Protein AF-A0A399EHX2-F1 (afdb_monomer_lite)

InterPro domains:
  IPR000045 Prepilin type IV endopeptidase, peptidase domain [PF01478] (42-134)
  IPR050882 Prepilin leader peptidase/N-methyltransferase [PTHR30487] (29-175)

Foldseek 3Di:
DPLVVLLVVLLVVLVVLVVVCVVPVDDPDDDPVVVVVVLVVQLVVCVVVVHHSVSSNVSNLVSVVVSVVVVVVVVCVVCVPVPPPPPDDPPDPDPPPADPVQVVLLVSLCVVLPDQLSVQLLVQLVVVCVVVLVVCVVVVHDPDDHSNVSSVVSSVCSNVCVVVVVVVVCVVVVND

pLDDT: mean 73.27, std 14.73, range [36.69, 94.19]

Radius of gyration: 20.04 Å; chains: 1; bounding box: 58×48×53 Å

Sequence (176 aa):
MGGVWLGSLGLLLGFLNAALNLRSGRVWALHDGLTLGLGALAPLAALGLGLSPLESLRGMLLSAGGLALAGMLYWWVRRPSDKVEPDEEPSSGYVSVMGYGDVVLAGFLGVWLGFVNLLVALFLAVLAGALLGLMARRSGGSNQIPFGPYLAVGGLVAFFYGEALLRWYLAYLGVG

Organism: NCBI:txid2026184

Secondary structure (DSSP, 8-state):
--SHHHHHHHHHHHHHHHHHHHHHSS-----HHHHHHHHHHHHHHHHHTT--HHHHHHHHHHHHHHHHHHHHHHHHHH-TTS--------SSS----S-HHHHHHHHHHHHHH-HHHHHHHHHHHHHHHHHHHHHHHHTT--S---SHHHHHHHHHHHHHHHHHHHHHHHHHTT--

Structure (mmCIF, N/CA/C/O backbone):
data_AF-A0A399EHX2-F1
#
_entry.id   AF-A0A399EHX2-F1
#
loop_
_atom_site.group_PDB
_atom_site.id
_atom_site.type_symbol
_atom_site.label_atom_id
_atom_site.label_alt_id
_atom_site.label_comp_id
_atom_site.label_asym_id
_atom_site.label_entity_id
_atom_site.label_seq_id
_atom_site.pdbx_PDB_ins_code
_atom_site.Cartn_x
_atom_site.Cartn_y
_atom_site.Cartn_z
_atom_site.occupancy
_atom_site.B_iso_or_equiv
_atom_site.auth_seq_id
_atom_site.auth_comp_id
_atom_site.auth_asym_id
_atom_site.auth_atom_id
_atom_site.pdbx_PDB_model_num
ATOM 1 N N . MET A 1 1 ? 18.951 -21.734 -8.455 1.00 36.69 1 MET A N 1
ATOM 2 C CA . MET A 1 1 ? 17.845 -22.367 -7.694 1.00 36.69 1 MET A CA 1
ATOM 3 C C . MET A 1 1 ? 18.131 -22.415 -6.175 1.00 36.69 1 MET A C 1
ATOM 5 O O . MET A 1 1 ? 17.709 -23.359 -5.526 1.00 36.69 1 MET A O 1
ATOM 9 N N . GLY A 1 2 ? 18.824 -21.421 -5.584 1.00 41.03 2 GLY A N 1
ATOM 10 C CA . GLY A 1 2 ? 19.320 -21.500 -4.190 1.00 41.03 2 GLY A CA 1
ATOM 11 C C . GLY A 1 2 ? 18.923 -20.361 -3.232 1.00 41.03 2 GLY A C 1
ATOM 12 O O . GLY A 1 2 ? 19.028 -20.546 -2.027 1.00 41.03 2 GLY A O 1
ATOM 13 N N . GLY A 1 3 ? 18.429 -19.212 -3.713 1.00 40.56 3 GLY A N 1
ATOM 14 C CA . GLY A 1 3 ? 18.132 -18.045 -2.860 1.00 40.56 3 GLY A CA 1
ATOM 15 C C . GLY A 1 3 ? 16.760 -18.038 -2.171 1.00 40.56 3 GLY A C 1
ATOM 16 O O . GLY A 1 3 ? 16.546 -17.280 -1.228 1.00 40.56 3 GLY A O 1
ATOM 17 N N . VAL A 1 4 ? 15.825 -18.901 -2.590 1.00 45.59 4 VAL A N 1
ATOM 18 C CA . VAL A 1 4 ? 14.447 -18.934 -2.048 1.00 45.59 4 VAL A CA 1
ATOM 19 C C . VAL A 1 4 ? 14.409 -19.429 -0.593 1.00 45.59 4 VAL A C 1
ATOM 21 O O . VAL A 1 4 ? 13.578 -18.976 0.192 1.00 45.59 4 VAL A O 1
ATOM 24 N N . TRP A 1 5 ? 15.352 -20.294 -0.203 1.00 42.12 5 TRP A N 1
ATOM 25 C CA . TRP A 1 5 ? 15.373 -20.936 1.116 1.00 42.12 5 TRP A CA 1
ATOM 26 C C . TRP A 1 5 ? 15.641 -19.968 2.283 1.00 42.12 5 TRP A C 1
ATOM 28 O O . TRP A 1 5 ? 15.064 -20.121 3.362 1.00 42.12 5 TRP A O 1
ATOM 38 N N . LEU A 1 6 ? 16.448 -18.923 2.075 1.00 47.91 6 LEU A N 1
ATOM 39 C CA . LEU A 1 6 ? 16.702 -17.909 3.108 1.00 47.91 6 LEU A CA 1
ATOM 40 C C . LEU A 1 6 ? 15.550 -16.906 3.249 1.00 47.91 6 LEU A C 1
ATOM 42 O O . LEU A 1 6 ? 15.220 -16.513 4.367 1.00 47.91 6 LEU A O 1
ATOM 46 N N . GLY A 1 7 ? 14.860 -16.581 2.151 1.00 50.56 7 GLY A N 1
ATOM 47 C CA . GLY A 1 7 ? 13.604 -15.825 2.203 1.00 50.56 7 GLY A CA 1
ATOM 48 C C . GLY A 1 7 ? 12.495 -16.578 2.952 1.00 50.56 7 GLY A C 1
ATOM 49 O O . GLY A 1 7 ? 11.774 -15.981 3.751 1.00 50.56 7 GLY A O 1
ATOM 50 N N . SER A 1 8 ? 12.401 -17.904 2.774 1.00 55.22 8 SER A N 1
ATOM 51 C CA . SER A 1 8 ? 11.443 -18.738 3.518 1.00 55.22 8 SER A CA 1
ATOM 52 C C . SER A 1 8 ? 11.766 -18.876 5.011 1.00 55.22 8 SER A C 1
ATOM 54 O O . SER A 1 8 ? 10.846 -18.999 5.816 1.00 55.22 8 SER A O 1
ATOM 56 N N . LEU A 1 9 ? 13.043 -18.799 5.406 1.00 56.12 9 LEU A N 1
ATOM 57 C CA . LEU A 1 9 ? 13.443 -18.743 6.820 1.00 56.12 9 LEU A CA 1
ATOM 58 C C . LEU A 1 9 ? 12.989 -17.439 7.491 1.00 56.12 9 LEU A C 1
ATOM 60 O O . LEU A 1 9 ? 12.519 -17.474 8.626 1.00 56.12 9 LEU A O 1
ATOM 64 N N . GLY A 1 10 ? 13.055 -16.310 6.778 1.00 56.78 10 GLY A N 1
ATOM 65 C CA . GLY A 1 10 ? 12.485 -15.038 7.237 1.00 56.78 10 GLY A CA 1
ATOM 66 C C . GLY A 1 10 ? 10.969 -15.114 7.450 1.00 56.78 10 GLY A C 1
ATOM 67 O O . GLY A 1 10 ? 10.470 -14.658 8.477 1.00 56.78 10 GLY A O 1
ATOM 68 N N . LEU A 1 11 ? 10.252 -15.780 6.537 1.00 58.69 11 LEU A N 1
ATOM 69 C CA . LEU A 1 11 ? 8.822 -16.078 6.683 1.00 58.69 11 LEU A CA 1
ATOM 70 C C . LEU A 1 11 ? 8.539 -16.968 7.898 1.00 58.69 11 LEU A C 1
ATOM 72 O O . LEU A 1 11 ? 7.643 -16.658 8.674 1.00 58.69 11 LEU A O 1
ATOM 76 N N . LEU A 1 12 ? 9.309 -18.042 8.100 1.00 62.25 12 LEU A N 1
ATOM 77 C CA . LEU A 1 12 ? 9.154 -18.939 9.250 1.00 62.25 12 LEU A CA 1
ATOM 78 C C . LEU A 1 12 ? 9.375 -18.215 10.578 1.00 62.25 12 LEU A C 1
ATOM 80 O O . LEU A 1 12 ? 8.558 -18.353 11.483 1.00 62.25 12 LEU A O 1
ATOM 84 N N . LEU A 1 13 ? 10.437 -17.416 10.691 1.00 65.06 13 LEU A N 1
ATOM 85 C CA . LEU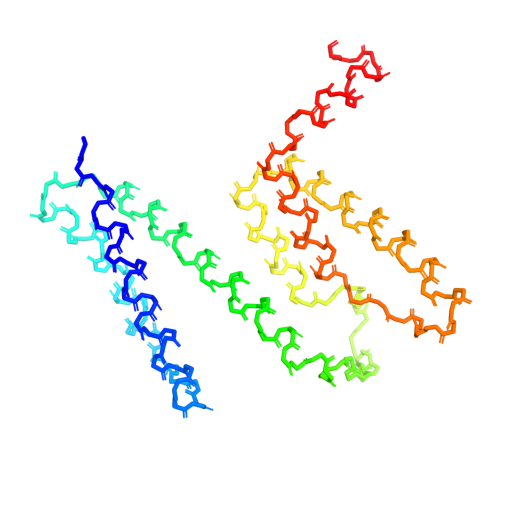 A 1 13 ? 10.711 -16.620 11.889 1.00 65.06 13 LEU A CA 1
ATOM 86 C C . LEU A 1 13 ? 9.647 -15.541 12.108 1.00 65.06 13 LEU A C 1
ATOM 88 O O . LEU A 1 13 ? 9.226 -15.311 13.241 1.00 65.06 13 LEU A O 1
ATOM 92 N N . GLY A 1 14 ? 9.168 -14.922 11.029 1.00 62.47 14 GLY A N 1
ATOM 93 C CA . GLY A 1 14 ? 8.067 -13.968 11.066 1.00 62.47 14 GLY A CA 1
ATOM 94 C C . GLY A 1 14 ? 6.757 -14.595 11.542 1.00 62.47 14 GLY A C 1
ATOM 95 O O . GLY A 1 14 ? 6.106 -14.048 12.430 1.00 62.47 14 GLY A O 1
ATOM 96 N N . PHE A 1 15 ? 6.403 -15.778 11.032 1.00 63.88 15 PHE A N 1
ATOM 97 C CA . PHE A 1 15 ? 5.251 -16.549 11.503 1.00 63.88 15 PHE A CA 1
ATOM 98 C C . PHE A 1 15 ? 5.421 -17.027 12.943 1.00 63.88 15 PHE A C 1
ATOM 100 O O . PHE A 1 15 ? 4.455 -16.996 13.701 1.00 63.88 15 PHE A O 1
ATOM 107 N N . LEU A 1 16 ? 6.631 -17.422 13.349 1.00 69.00 16 LEU A N 1
ATOM 108 C CA . LEU A 1 16 ? 6.925 -17.813 14.726 1.00 69.00 16 LEU A CA 1
ATOM 109 C C . LEU A 1 16 ? 6.716 -16.629 15.681 1.00 69.00 16 LEU A C 1
ATOM 111 O O . LEU A 1 16 ? 6.029 -16.761 16.690 1.00 69.00 16 LEU A O 1
ATOM 115 N N . ASN A 1 17 ? 7.244 -15.453 15.334 1.00 66.69 17 ASN A N 1
ATOM 116 C CA . ASN A 1 17 ? 7.070 -14.227 16.110 1.00 66.69 17 ASN A CA 1
ATOM 117 C C . ASN A 1 17 ? 5.595 -13.786 16.151 1.00 66.69 17 ASN A C 1
ATOM 119 O O . ASN A 1 17 ? 5.063 -13.452 17.209 1.00 66.69 17 ASN A O 1
ATOM 123 N N . ALA A 1 18 ? 4.895 -13.858 15.016 1.00 63.34 18 ALA A N 1
ATOM 124 C CA . ALA A 1 18 ? 3.462 -13.591 14.946 1.00 63.34 18 ALA A CA 1
ATOM 125 C C . ALA A 1 18 ? 2.658 -14.562 15.829 1.00 63.34 18 ALA A C 1
ATOM 127 O O . ALA A 1 18 ? 1.787 -14.128 16.579 1.00 63.34 18 ALA A O 1
ATOM 128 N N . ALA A 1 19 ? 2.981 -15.858 15.815 1.00 68.00 19 ALA A N 1
ATOM 129 C CA . ALA A 1 19 ? 2.341 -16.866 16.657 1.00 68.00 19 ALA A CA 1
ATOM 130 C C . ALA A 1 19 ? 2.598 -16.628 18.156 1.00 68.00 19 ALA A C 1
ATOM 132 O O . ALA A 1 19 ? 1.687 -16.776 18.974 1.00 68.00 19 ALA A O 1
ATOM 133 N N . LEU A 1 20 ? 3.813 -16.209 18.523 1.00 66.44 20 LEU A N 1
ATOM 134 C CA . LEU A 1 20 ? 4.159 -15.843 19.899 1.00 66.44 20 LEU A CA 1
ATOM 135 C C . LEU A 1 20 ? 3.385 -14.600 20.366 1.00 66.44 20 LEU A C 1
ATOM 137 O O . LEU A 1 20 ? 2.804 -14.618 21.454 1.00 66.44 20 LEU A O 1
ATOM 141 N N . ASN A 1 21 ? 3.288 -13.567 19.523 1.00 66.50 21 ASN A N 1
ATOM 142 C CA . ASN A 1 21 ? 2.475 -12.378 19.798 1.00 66.50 21 ASN A CA 1
ATOM 143 C C . ASN A 1 21 ? 0.978 -12.713 19.921 1.00 66.50 21 ASN A C 1
ATOM 145 O O . ASN A 1 21 ? 0.303 -12.202 20.817 1.00 66.50 21 ASN A O 1
ATOM 149 N N . LEU A 1 22 ? 0.458 -13.617 19.081 1.00 66.81 22 LEU A N 1
ATOM 150 C CA . LEU A 1 22 ? -0.935 -14.075 19.142 1.00 66.81 22 LEU A CA 1
ATOM 151 C C . LEU A 1 22 ? -1.249 -14.824 20.442 1.00 66.81 22 LEU A C 1
ATOM 153 O O . LEU A 1 22 ? -2.314 -14.614 21.023 1.00 66.81 22 LEU A O 1
ATOM 157 N N . ARG A 1 23 ? -0.331 -15.675 20.914 1.00 68.19 23 ARG A N 1
ATOM 158 C CA . ARG A 1 23 ? -0.519 -16.463 22.140 1.00 68.19 23 ARG A CA 1
ATOM 159 C C . ARG A 1 23 ? -0.416 -15.614 23.404 1.00 68.19 23 ARG A C 1
ATOM 161 O O . ARG A 1 23 ? -1.132 -15.875 24.366 1.00 68.19 23 ARG A O 1
ATOM 168 N N . SER A 1 24 ? 0.484 -14.631 23.424 1.00 59.50 24 SER A N 1
ATOM 169 C CA . SER A 1 24 ? 0.805 -13.900 24.653 1.00 59.50 24 SER A CA 1
ATOM 170 C C . SER A 1 24 ? -0.057 -12.655 24.887 1.00 59.50 24 SER A C 1
ATOM 172 O O . SER A 1 24 ? 0.018 -12.073 25.969 1.00 59.50 24 SER A O 1
ATOM 174 N N . GLY A 1 25 ? -0.844 -12.216 23.897 1.00 54.28 25 GLY A N 1
ATOM 175 C CA . GLY A 1 25 ? -1.749 -11.063 24.016 1.00 54.28 25 GLY A CA 1
ATOM 176 C C . GLY A 1 25 ? -1.060 -9.714 24.273 1.00 54.28 25 GLY A C 1
ATOM 177 O O . GLY A 1 25 ? -1.742 -8.718 24.501 1.00 54.28 25 GLY A O 1
ATOM 178 N N . ARG A 1 26 ? 0.278 -9.667 24.242 1.00 51.78 26 ARG A N 1
ATOM 179 C CA . ARG A 1 26 ? 1.111 -8.470 24.406 1.00 51.78 26 ARG A CA 1
ATOM 180 C C . ARG A 1 26 ? 2.085 -8.391 23.243 1.00 51.78 26 ARG A C 1
ATOM 182 O O . ARG A 1 26 ? 2.716 -9.394 22.924 1.00 51.78 26 ARG A O 1
ATOM 189 N N . VAL A 1 27 ? 2.207 -7.203 22.652 1.00 56.16 27 VAL A N 1
ATOM 190 C CA . VAL A 1 27 ? 3.197 -6.920 21.610 1.00 56.16 27 VAL A CA 1
ATOM 191 C C . VAL A 1 27 ? 4.552 -6.768 22.285 1.00 56.16 27 VAL A C 1
ATOM 193 O O . VAL A 1 27 ? 4.808 -5.770 22.957 1.00 56.16 27 VAL A O 1
ATOM 196 N N . TRP A 1 28 ? 5.414 -7.767 22.132 1.00 57.19 28 TRP A N 1
ATOM 197 C CA . TRP A 1 28 ? 6.813 -7.637 22.528 1.00 57.19 28 TRP A CA 1
ATOM 198 C C . TRP A 1 28 ? 7.561 -6.911 21.412 1.00 57.19 28 TRP A C 1
ATOM 200 O O . TRP A 1 28 ? 8.057 -7.530 20.471 1.00 57.19 28 TRP A O 1
ATOM 210 N N . ALA A 1 29 ? 7.589 -5.581 21.489 1.00 59.38 29 ALA A N 1
ATOM 211 C CA . ALA A 1 29 ? 8.410 -4.770 20.603 1.00 59.38 29 ALA A CA 1
ATOM 212 C C . ALA A 1 29 ? 9.886 -4.983 20.971 1.00 59.38 29 ALA A C 1
ATOM 214 O O . ALA A 1 29 ? 10.321 -4.618 22.065 1.00 59.38 29 ALA A O 1
ATOM 215 N N . LEU A 1 30 ? 10.652 -5.618 20.079 1.00 61.66 30 LEU A N 1
ATOM 216 C CA . LEU A 1 30 ? 12.106 -5.644 20.211 1.00 61.66 30 LEU A CA 1
ATOM 217 C C . LEU A 1 30 ? 12.648 -4.224 20.043 1.00 61.66 30 LEU A C 1
ATOM 219 O O . LEU A 1 30 ? 12.190 -3.480 19.180 1.00 61.66 30 LEU A O 1
ATOM 223 N N . HIS A 1 31 ? 13.648 -3.881 20.853 1.00 69.19 31 HIS A N 1
ATOM 224 C CA . HIS A 1 31 ? 14.363 -2.613 20.767 1.00 69.19 31 HIS A CA 1
ATOM 225 C C . HIS A 1 31 ? 14.850 -2.361 19.331 1.00 69.19 31 HIS A C 1
ATOM 227 O O . HIS A 1 31 ? 15.438 -3.257 18.720 1.00 69.19 31 HIS A O 1
ATOM 233 N N . ASP A 1 32 ? 14.636 -1.150 18.810 1.00 58.28 32 ASP A N 1
ATOM 234 C CA . ASP A 1 32 ? 14.838 -0.805 17.394 1.00 58.28 32 ASP A CA 1
ATOM 235 C C . ASP A 1 32 ? 16.226 -1.193 16.866 1.00 58.28 32 ASP A C 1
ATOM 237 O O . ASP A 1 32 ? 16.355 -1.692 15.749 1.00 58.28 32 ASP A O 1
ATOM 241 N N . GLY A 1 33 ? 17.266 -1.076 17.699 1.00 70.44 33 GLY A N 1
ATOM 242 C CA . GLY A 1 33 ? 18.623 -1.496 17.342 1.00 70.44 33 GLY A CA 1
ATOM 243 C C . GLY A 1 33 ? 18.777 -3.005 17.101 1.00 70.44 33 GLY A C 1
ATOM 244 O O . GLY A 1 33 ? 19.522 -3.411 16.213 1.00 70.44 33 GLY A O 1
ATOM 245 N N . LEU A 1 34 ? 18.053 -3.849 17.843 1.00 65.62 34 LEU A N 1
ATOM 246 C CA . LEU A 1 34 ? 18.067 -5.305 17.647 1.00 65.62 34 LEU A CA 1
ATOM 247 C C . LEU A 1 34 ? 17.261 -5.702 16.417 1.00 65.62 34 LEU A C 1
ATOM 249 O O . LEU A 1 34 ? 17.683 -6.577 15.668 1.00 65.62 34 LEU A O 1
ATOM 253 N N . THR A 1 35 ? 16.129 -5.041 16.191 1.00 67.44 35 THR A N 1
ATOM 254 C CA . THR A 1 35 ? 15.281 -5.270 15.018 1.00 67.44 35 THR A CA 1
ATOM 255 C C . THR A 1 35 ? 16.033 -4.921 13.732 1.00 67.44 35 THR A C 1
ATOM 257 O O . THR A 1 35 ? 16.082 -5.726 12.801 1.00 67.44 35 THR A O 1
ATOM 260 N N . LEU A 1 36 ? 16.702 -3.764 13.708 1.00 67.50 36 LEU A N 1
ATOM 261 C CA . LEU A 1 36 ? 17.538 -3.336 12.586 1.00 67.50 36 LEU A CA 1
ATOM 262 C C . LEU A 1 36 ? 18.792 -4.210 12.436 1.00 67.50 36 LEU A C 1
ATOM 264 O O . LEU A 1 36 ? 19.149 -4.579 11.318 1.00 67.50 36 LEU A O 1
ATOM 268 N N . GLY A 1 37 ? 19.424 -4.603 13.547 1.00 71.06 37 GLY A N 1
ATOM 269 C CA . GLY A 1 37 ? 20.589 -5.492 13.547 1.00 71.06 37 GLY A CA 1
ATOM 270 C C . GLY A 1 37 ? 20.278 -6.895 13.017 1.00 71.06 37 GLY A C 1
ATOM 271 O O . GLY A 1 37 ? 20.992 -7.404 12.156 1.00 71.06 37 GLY A O 1
ATOM 272 N N . LEU A 1 38 ? 19.176 -7.503 13.462 1.00 68.50 38 LEU A N 1
ATOM 273 C CA . LEU A 1 38 ? 18.696 -8.796 12.961 1.00 68.50 38 LEU A CA 1
ATOM 274 C C . LEU A 1 38 ? 18.284 -8.717 11.489 1.00 68.50 38 LEU A C 1
ATOM 276 O O . LEU A 1 38 ? 18.562 -9.644 10.729 1.00 68.50 38 LEU A O 1
ATOM 280 N N . GLY A 1 39 ? 17.681 -7.600 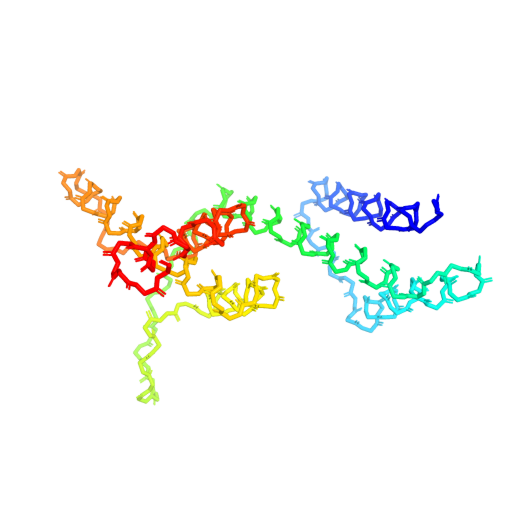11.072 1.00 70.31 39 GLY A N 1
ATOM 281 C CA . GLY A 1 39 ? 17.391 -7.335 9.666 1.00 70.31 39 GLY A CA 1
ATOM 282 C C . GLY A 1 39 ? 18.662 -7.292 8.809 1.00 70.31 39 GLY A C 1
ATOM 283 O O . GLY A 1 39 ? 18.732 -7.937 7.767 1.00 70.31 39 GLY A O 1
ATOM 284 N N . ALA A 1 40 ? 19.706 -6.602 9.268 1.00 71.12 40 ALA A N 1
ATOM 285 C CA . ALA A 1 40 ? 20.970 -6.492 8.539 1.00 71.12 40 ALA A CA 1
ATOM 286 C C . ALA A 1 40 ? 21.762 -7.814 8.469 1.00 71.12 40 ALA A C 1
ATOM 288 O O . ALA A 1 40 ? 22.541 -8.017 7.536 1.00 71.12 40 ALA A O 1
ATOM 289 N N . LEU A 1 41 ? 21.553 -8.741 9.409 1.00 74.75 41 LEU A N 1
ATOM 290 C CA . LEU A 1 41 ? 22.250 -10.031 9.428 1.00 74.75 41 LEU A CA 1
ATOM 291 C C . LEU A 1 41 ? 21.857 -10.957 8.273 1.00 74.75 41 LEU A C 1
ATOM 293 O O . LEU A 1 41 ? 22.686 -11.744 7.834 1.00 74.75 41 LEU A O 1
ATOM 297 N N . ALA A 1 42 ? 20.640 -10.873 7.743 1.00 70.69 42 ALA A N 1
ATOM 298 C CA . ALA A 1 42 ? 20.182 -11.752 6.664 1.00 70.69 42 ALA A CA 1
ATOM 299 C C . ALA A 1 42 ? 20.901 -11.542 5.306 1.00 70.69 42 ALA A C 1
ATOM 301 O O . ALA A 1 42 ? 21.301 -12.538 4.692 1.00 70.69 42 ALA A O 1
ATOM 302 N N . PRO A 1 43 ? 21.136 -10.311 4.807 1.00 71.19 43 PRO A N 1
ATOM 303 C CA . PRO A 1 43 ? 21.963 -10.104 3.616 1.00 71.19 43 PRO A CA 1
ATOM 304 C C . PRO A 1 43 ? 23.455 -10.364 3.885 1.00 71.19 43 PRO A C 1
ATOM 306 O O . PRO A 1 43 ? 24.153 -10.856 2.999 1.00 71.19 43 PRO A O 1
ATOM 309 N N . LEU A 1 44 ? 23.942 -10.113 5.107 1.00 75.31 44 LEU A N 1
ATOM 310 C CA . LEU A 1 44 ? 25.324 -10.421 5.502 1.00 75.31 44 LEU A CA 1
ATOM 311 C C . LEU A 1 44 ? 25.583 -11.934 5.614 1.00 75.31 44 LEU A C 1
ATOM 313 O O . LEU A 1 44 ? 26.620 -12.425 5.176 1.00 75.31 44 LEU A O 1
ATOM 317 N N . ALA A 1 45 ? 24.628 -12.701 6.135 1.00 74.50 45 ALA A N 1
ATOM 318 C CA . ALA A 1 45 ? 24.689 -14.158 6.160 1.00 74.50 45 ALA A CA 1
ATOM 319 C C . ALA A 1 45 ? 24.571 -14.745 4.746 1.00 74.50 45 ALA A C 1
ATOM 321 O O . ALA A 1 45 ? 25.244 -15.725 4.436 1.00 74.50 45 ALA A O 1
ATOM 322 N N . ALA A 1 46 ? 23.780 -14.122 3.862 1.00 72.19 46 ALA A N 1
ATOM 323 C CA . ALA A 1 46 ? 23.720 -14.509 2.453 1.00 72.19 46 ALA A CA 1
ATOM 324 C C . ALA A 1 46 ? 25.087 -14.364 1.757 1.00 72.19 46 ALA A C 1
ATOM 326 O O . ALA A 1 46 ? 25.485 -15.286 1.046 1.00 72.19 46 ALA A O 1
ATOM 327 N N . LEU A 1 47 ? 25.839 -13.285 2.038 1.00 77.94 47 LEU A N 1
ATOM 328 C CA . LEU A 1 47 ? 27.231 -13.133 1.582 1.00 77.94 47 LEU A CA 1
ATOM 329 C C . LEU A 1 47 ? 28.118 -14.291 2.063 1.00 77.94 47 LEU A C 1
ATOM 331 O O . LEU A 1 47 ? 28.838 -14.884 1.263 1.00 77.94 47 LEU A O 1
ATOM 335 N N . GLY A 1 48 ? 28.044 -14.638 3.352 1.00 77.81 48 GLY A N 1
ATOM 336 C CA . GLY A 1 48 ? 28.848 -15.714 3.946 1.00 77.81 48 GLY A CA 1
ATOM 337 C C . GLY A 1 48 ? 28.510 -17.120 3.435 1.00 77.81 48 GLY A C 1
ATOM 338 O O . GLY A 1 48 ? 29.353 -18.010 3.486 1.00 77.81 48 GLY A O 1
ATOM 339 N N . LEU A 1 49 ? 27.299 -17.318 2.910 1.00 79.25 49 LEU A N 1
ATOM 340 C CA . LEU A 1 49 ? 26.812 -18.595 2.377 1.00 79.25 49 LEU A CA 1
ATOM 341 C C . LEU A 1 49 ? 26.942 -18.706 0.847 1.00 79.25 49 LEU A C 1
ATOM 343 O O . LEU A 1 49 ? 26.459 -19.673 0.262 1.00 79.25 49 LEU A O 1
ATOM 347 N N . GLY A 1 50 ? 27.576 -17.728 0.188 1.00 77.06 50 GLY A N 1
ATOM 348 C CA . GLY A 1 50 ? 27.743 -17.711 -1.270 1.00 77.06 50 GLY A CA 1
ATOM 349 C C . GLY A 1 50 ? 26.439 -17.482 -2.045 1.00 77.06 50 GLY A C 1
ATOM 350 O O . GLY A 1 50 ? 26.356 -17.801 -3.230 1.00 77.06 50 GLY A O 1
ATOM 351 N N . LEU A 1 51 ? 25.409 -16.953 -1.383 1.00 77.38 51 LEU A N 1
ATOM 352 C CA . LEU A 1 51 ? 24.123 -16.616 -1.986 1.00 77.38 51 LEU A CA 1
ATOM 353 C C . LEU A 1 51 ? 24.103 -15.144 -2.390 1.00 77.38 51 LEU A C 1
ATOM 355 O O . LEU A 1 51 ? 24.848 -14.325 -1.852 1.00 77.38 51 LEU A O 1
ATOM 359 N N . SER A 1 52 ? 23.244 -14.782 -3.344 1.00 83.81 52 SER A N 1
ATOM 360 C CA . SER A 1 52 ? 23.185 -13.395 -3.795 1.00 83.81 52 SER A CA 1
ATOM 361 C C . SER A 1 52 ? 22.542 -12.512 -2.702 1.00 83.81 52 SER A C 1
ATOM 363 O O . SER A 1 52 ? 21.402 -12.745 -2.282 1.00 83.81 52 SER A O 1
ATOM 365 N N . PRO A 1 53 ? 23.238 -11.463 -2.224 1.00 77.31 53 PRO A N 1
ATOM 366 C CA . PRO A 1 53 ? 22.719 -10.599 -1.157 1.00 77.31 53 PRO A CA 1
ATOM 367 C C . PRO A 1 53 ? 21.457 -9.852 -1.587 1.00 77.31 53 PRO A C 1
ATOM 369 O O . PRO A 1 53 ? 20.578 -9.574 -0.774 1.00 77.31 53 PRO A O 1
ATOM 372 N N . LEU A 1 54 ? 21.351 -9.571 -2.887 1.00 77.69 54 LEU A N 1
ATOM 373 C CA . LEU A 1 54 ? 20.206 -8.909 -3.494 1.00 77.69 54 LEU A CA 1
ATOM 374 C C . LEU A 1 54 ? 18.934 -9.771 -3.434 1.00 77.69 54 LEU A C 1
ATOM 376 O O . LEU A 1 54 ? 17.857 -9.238 -3.175 1.00 77.69 54 LEU A O 1
ATOM 380 N N . GLU A 1 55 ? 19.034 -11.093 -3.626 1.00 73.25 55 GLU A N 1
ATOM 381 C CA . GLU A 1 55 ? 17.879 -11.995 -3.485 1.00 73.25 55 GLU A CA 1
ATOM 382 C C . GLU A 1 55 ? 17.433 -12.106 -2.026 1.00 73.25 55 GLU A C 1
ATOM 384 O O . GLU A 1 55 ? 16.231 -12.115 -1.762 1.00 73.25 55 GLU A O 1
ATOM 389 N N . SER A 1 56 ? 18.382 -12.113 -1.083 1.00 71.62 56 SER A N 1
ATOM 390 C CA . SER A 1 56 ? 18.089 -12.077 0.356 1.00 71.62 56 SER A CA 1
ATOM 391 C C . SER A 1 56 ? 17.357 -10.787 0.738 1.00 71.62 56 SER A C 1
ATOM 393 O O . SER A 1 56 ? 16.278 -10.836 1.328 1.00 71.62 56 SER A O 1
ATOM 395 N N . LEU A 1 57 ? 17.867 -9.632 0.292 1.00 75.25 57 LEU A N 1
ATOM 396 C CA . LEU A 1 57 ? 17.244 -8.329 0.529 1.00 75.25 57 LEU A CA 1
ATOM 397 C C . LEU A 1 57 ? 15.834 -8.246 -0.074 1.00 75.25 57 LEU A C 1
ATOM 399 O O . LEU A 1 57 ? 14.898 -7.794 0.585 1.00 75.25 57 LEU A O 1
ATOM 403 N N . ARG A 1 58 ? 15.656 -8.731 -1.310 1.00 71.56 58 ARG A N 1
ATOM 404 C CA . ARG A 1 58 ? 14.343 -8.789 -1.964 1.00 71.56 58 ARG A CA 1
ATOM 405 C C . ARG A 1 58 ? 13.381 -9.701 -1.199 1.00 71.56 58 ARG A C 1
ATOM 407 O O . ARG A 1 58 ? 12.240 -9.314 -0.974 1.00 71.56 58 ARG A O 1
ATOM 414 N N . GLY A 1 59 ? 13.827 -10.884 -0.773 1.00 72.25 59 GLY A N 1
ATOM 415 C CA . GLY A 1 59 ? 13.020 -11.826 0.008 1.00 72.25 59 GLY A CA 1
ATOM 416 C C . GLY A 1 59 ? 12.582 -11.257 1.360 1.00 72.25 59 GLY A C 1
ATOM 417 O O . GLY A 1 59 ? 11.423 -11.406 1.746 1.00 72.25 59 GLY A O 1
ATOM 418 N N . MET A 1 60 ? 13.474 -10.534 2.038 1.00 76.50 60 MET A N 1
ATOM 419 C CA . MET A 1 60 ? 13.153 -9.815 3.270 1.00 76.50 60 MET A CA 1
ATOM 420 C C . MET A 1 60 ? 12.104 -8.732 3.055 1.00 76.50 60 MET A C 1
ATOM 422 O O . MET A 1 60 ? 11.153 -8.666 3.827 1.00 76.50 60 MET A O 1
ATOM 426 N N . LEU A 1 61 ? 12.246 -7.912 2.007 1.00 77.75 61 LEU A N 1
ATOM 427 C CA . LEU A 1 61 ? 11.272 -6.869 1.683 1.00 77.75 61 LEU A CA 1
ATOM 428 C C . LEU A 1 61 ? 9.878 -7.462 1.446 1.00 77.75 61 LEU A C 1
ATOM 430 O O . LEU A 1 61 ? 8.896 -6.969 1.995 1.00 77.75 61 LEU A O 1
ATOM 434 N N . LEU A 1 62 ? 9.801 -8.554 0.679 1.00 74.75 62 LEU A N 1
ATOM 435 C CA . LEU A 1 62 ? 8.539 -9.238 0.388 1.00 74.75 62 LEU A CA 1
ATOM 436 C C . LEU A 1 62 ? 7.917 -9.855 1.654 1.00 74.75 62 LEU A C 1
ATOM 438 O O . LEU A 1 62 ? 6.716 -9.713 1.878 1.00 74.75 62 LEU A O 1
ATOM 442 N N . SER A 1 63 ? 8.721 -10.506 2.503 1.00 68.06 63 SER A N 1
ATOM 443 C CA . SER A 1 63 ? 8.260 -11.111 3.763 1.00 68.06 63 SER A CA 1
ATOM 444 C C . SER A 1 63 ? 7.809 -10.059 4.778 1.00 68.06 63 SER A C 1
ATOM 446 O O . SER A 1 63 ? 6.760 -10.211 5.402 1.00 68.06 63 SER A O 1
ATOM 448 N N . ALA A 1 64 ? 8.596 -8.997 4.958 1.00 72.88 64 ALA A N 1
ATOM 449 C CA . ALA A 1 64 ? 8.287 -7.911 5.880 1.00 72.88 64 ALA A CA 1
ATOM 450 C C . ALA A 1 64 ? 7.024 -7.163 5.437 1.00 72.88 64 ALA A C 1
ATOM 452 O O . ALA A 1 64 ? 6.126 -6.951 6.249 1.00 72.88 64 ALA A O 1
ATOM 453 N N . GLY A 1 65 ? 6.915 -6.849 4.141 1.00 69.25 65 GLY A N 1
ATOM 454 C CA . GLY A 1 65 ? 5.720 -6.241 3.561 1.00 69.25 65 GLY A CA 1
ATOM 455 C C . GLY A 1 65 ? 4.481 -7.123 3.723 1.00 69.25 65 GLY A C 1
ATOM 456 O O . GLY A 1 65 ? 3.443 -6.648 4.179 1.00 69.25 65 GLY A O 1
ATOM 457 N N . GLY A 1 66 ? 4.593 -8.425 3.434 1.00 73.00 66 GLY A N 1
ATOM 458 C CA . GLY A 1 66 ? 3.487 -9.375 3.589 1.00 73.00 66 GLY A CA 1
ATOM 459 C C . GLY A 1 66 ? 2.979 -9.489 5.031 1.00 73.00 66 GLY A C 1
ATOM 460 O O . GLY A 1 66 ? 1.771 -9.446 5.265 1.00 73.00 66 GLY A O 1
ATOM 461 N N . LEU A 1 67 ? 3.886 -9.577 6.010 1.00 71.75 67 LEU A N 1
ATOM 462 C CA . LEU A 1 67 ? 3.526 -9.643 7.432 1.00 71.75 67 LEU A CA 1
ATOM 463 C C . LEU A 1 67 ? 2.943 -8.325 7.950 1.00 71.75 67 LEU A C 1
ATOM 465 O O . LEU A 1 67 ? 1.991 -8.358 8.727 1.00 71.75 67 LEU A O 1
ATOM 469 N N . ALA A 1 68 ? 3.472 -7.180 7.511 1.00 70.81 68 ALA A N 1
ATOM 470 C CA . ALA A 1 68 ? 2.943 -5.870 7.878 1.00 70.81 68 ALA A CA 1
ATOM 471 C C . ALA A 1 68 ? 1.500 -5.690 7.384 1.00 70.81 68 ALA A C 1
ATOM 473 O O . ALA A 1 68 ? 0.632 -5.291 8.160 1.00 70.81 68 ALA A O 1
ATOM 474 N N . LEU A 1 69 ? 1.218 -6.068 6.132 1.00 66.25 69 LEU A N 1
ATOM 475 C CA . LEU A 1 69 ? -0.134 -6.028 5.569 1.00 66.25 69 LEU A CA 1
ATOM 476 C C . LEU A 1 69 ? -1.086 -6.986 6.295 1.00 66.25 69 LEU A C 1
ATOM 478 O O . LEU A 1 69 ? -2.202 -6.601 6.641 1.00 66.25 69 LEU A O 1
ATOM 482 N N . ALA A 1 70 ? -0.642 -8.216 6.573 1.00 65.06 70 ALA A N 1
ATOM 483 C CA . ALA A 1 70 ? -1.438 -9.191 7.316 1.00 65.06 70 ALA A CA 1
ATOM 484 C C . ALA A 1 70 ? -1.741 -8.713 8.747 1.00 65.06 70 ALA A C 1
ATOM 486 O O . ALA A 1 70 ? -2.872 -8.840 9.216 1.00 65.06 70 ALA A O 1
ATOM 487 N N . GLY A 1 71 ? -0.751 -8.125 9.425 1.00 61.62 71 GLY A N 1
ATOM 488 C CA . GLY A 1 71 ? -0.895 -7.538 10.755 1.00 61.62 71 GLY A CA 1
ATOM 489 C C . GLY A 1 71 ? -1.854 -6.349 10.772 1.00 61.62 71 GLY A C 1
ATOM 490 O O . GLY A 1 71 ? -2.741 -6.305 11.625 1.00 61.62 71 GLY A O 1
ATOM 491 N N . MET A 1 72 ? -1.736 -5.436 9.801 1.00 58.97 72 MET A N 1
ATOM 492 C CA . MET A 1 72 ? -2.666 -4.315 9.622 1.00 58.97 72 MET A CA 1
ATOM 493 C C . MET A 1 72 ? -4.097 -4.800 9.391 1.00 58.97 72 MET A C 1
ATOM 495 O O . MET A 1 72 ? -5.010 -4.337 10.070 1.00 58.97 72 MET A O 1
ATOM 499 N N . LEU A 1 73 ? -4.301 -5.761 8.485 1.00 63.91 73 LEU A N 1
ATOM 500 C CA . LEU A 1 73 ? -5.627 -6.303 8.189 1.00 63.91 73 LEU A CA 1
ATOM 501 C C . LEU A 1 73 ? -6.240 -6.986 9.418 1.00 63.91 73 LEU A C 1
ATOM 503 O O . LEU A 1 73 ? -7.399 -6.750 9.751 1.00 63.91 73 LEU A O 1
ATOM 507 N N . TYR A 1 74 ? -5.456 -7.802 10.124 1.00 67.31 74 TYR A N 1
ATOM 508 C CA . TYR A 1 74 ? -5.896 -8.476 11.344 1.00 67.31 74 TYR A CA 1
ATOM 509 C C . TYR A 1 74 ? -6.275 -7.487 12.452 1.00 67.31 74 TYR A C 1
ATOM 511 O O . TYR A 1 74 ? -7.323 -7.639 13.087 1.00 67.31 74 TYR A O 1
ATOM 519 N N . TRP A 1 75 ? -5.437 -6.473 12.686 1.00 57.66 75 TRP A N 1
ATOM 520 C CA . TRP A 1 75 ? -5.687 -5.454 13.703 1.00 57.66 75 TRP A CA 1
ATOM 521 C C . TRP A 1 75 ? -6.936 -4.632 13.366 1.00 57.66 75 TRP A C 1
ATOM 523 O O . TRP A 1 75 ? -7.796 -4.453 14.230 1.00 57.66 75 TRP A O 1
ATOM 533 N N . TRP A 1 76 ? -7.102 -4.260 12.093 1.00 64.50 76 TRP A N 1
ATOM 534 C CA . TRP A 1 76 ? -8.279 -3.558 11.583 1.00 64.50 76 TRP A CA 1
ATOM 535 C C . TRP A 1 76 ? -9.582 -4.346 11.788 1.00 64.50 76 TRP A C 1
ATOM 537 O O . TRP A 1 76 ? -10.578 -3.787 12.245 1.00 64.50 76 TRP A O 1
ATOM 547 N N . VAL A 1 77 ? -9.576 -5.660 11.529 1.00 69.19 77 VAL A N 1
ATOM 548 C CA . VAL A 1 77 ? -10.748 -6.526 11.762 1.00 69.19 77 VAL A CA 1
ATOM 549 C C . VAL A 1 77 ? -11.086 -6.643 13.254 1.00 69.19 77 VAL A C 1
ATOM 551 O O . VAL A 1 77 ? -12.260 -6.724 13.614 1.00 69.19 77 VAL A O 1
ATOM 554 N N . ARG A 1 78 ? -10.080 -6.666 14.141 1.00 68.44 78 ARG A N 1
ATOM 555 C CA . ARG A 1 78 ? -10.283 -6.883 15.585 1.00 68.44 78 ARG A CA 1
ATOM 556 C C . ARG A 1 78 ? -10.633 -5.635 16.384 1.00 68.44 78 ARG A C 1
ATOM 558 O O . ARG A 1 78 ? -11.328 -5.764 17.390 1.00 68.44 78 ARG A O 1
ATOM 565 N N . ARG A 1 79 ? -10.132 -4.462 16.004 1.00 56.84 79 ARG A N 1
ATOM 566 C CA . ARG A 1 79 ? -10.440 -3.192 16.676 1.00 56.84 79 ARG A CA 1
ATOM 567 C C . ARG A 1 79 ? -10.890 -2.161 15.659 1.00 56.84 79 ARG A C 1
ATOM 569 O O . ARG A 1 79 ? -10.207 -1.172 15.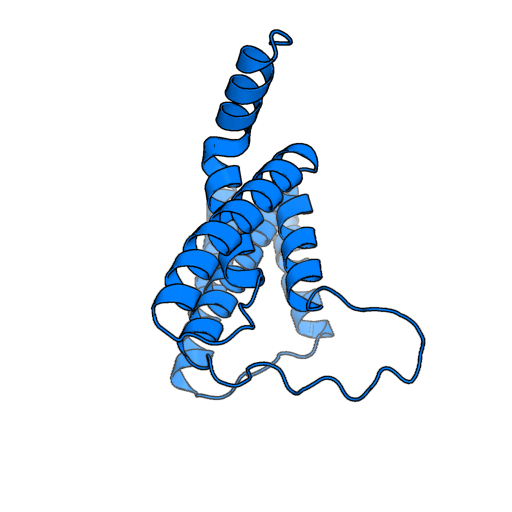424 1.00 56.84 79 ARG A O 1
ATOM 576 N N . PRO A 1 80 ? -12.088 -2.345 15.089 1.00 55.31 80 PRO A N 1
ATOM 577 C CA . PRO A 1 80 ? -12.640 -1.327 14.229 1.00 55.31 80 PRO A CA 1
ATOM 578 C C . PRO A 1 80 ? -12.983 -0.059 15.010 1.00 55.31 80 PRO A C 1
ATOM 580 O O . PRO A 1 80 ? -13.337 0.881 14.334 1.00 55.31 80 PRO A O 1
ATOM 583 N N . SER A 1 81 ? -12.957 -0.027 16.357 1.00 49.84 81 SER A N 1
ATOM 584 C CA . SER A 1 81 ? -13.574 1.009 17.208 1.00 49.84 81 SER A CA 1
ATOM 585 C C . SER A 1 81 ? -12.642 2.101 17.745 1.00 49.84 81 SER A C 1
ATOM 587 O O . SER A 1 81 ? -13.142 3.011 18.401 1.00 49.84 81 SER A O 1
ATOM 589 N N . ASP A 1 82 ? -11.357 2.101 17.394 1.00 52.44 82 ASP A N 1
ATOM 590 C CA . ASP A 1 82 ? -10.445 3.239 17.620 1.00 52.44 82 ASP A CA 1
ATOM 591 C C . ASP A 1 82 ? -10.725 4.336 16.553 1.00 52.44 82 ASP A C 1
ATOM 593 O O . ASP A 1 82 ? -9.839 5.053 16.091 1.00 52.44 82 ASP A O 1
ATOM 597 N N . LYS A 1 83 ? -11.979 4.384 16.067 1.00 58.00 83 LYS A N 1
ATOM 598 C CA . LYS A 1 83 ? -12.443 5.224 14.966 1.00 58.00 83 LYS A CA 1
ATOM 599 C C . LYS A 1 83 ? -12.360 6.652 15.431 1.00 58.00 83 LYS A C 1
ATOM 601 O O . LYS A 1 83 ? -13.166 7.036 16.271 1.00 58.00 83 LYS A O 1
ATOM 606 N N . VAL A 1 84 ? -11.470 7.394 14.785 1.00 60.41 84 VAL A N 1
ATOM 607 C CA . VAL A 1 84 ? -11.564 8.842 14.649 1.00 60.41 84 VAL A CA 1
ATOM 608 C C . V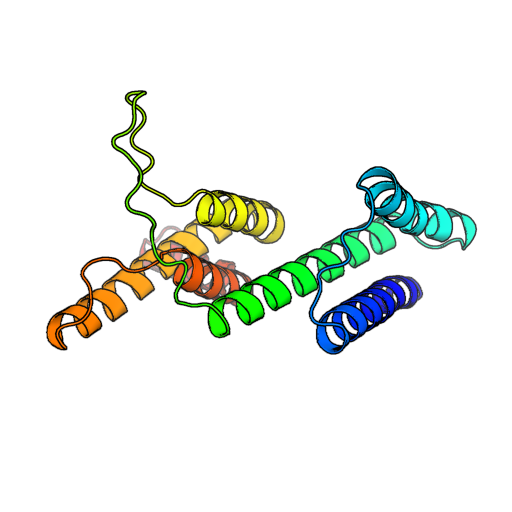AL A 1 84 ? -11.856 9.470 16.006 1.00 60.41 84 VAL A C 1
ATOM 610 O O . VAL A 1 84 ? -12.979 9.886 16.298 1.00 60.41 84 VAL A O 1
ATOM 613 N N . GLU A 1 85 ? -10.827 9.522 16.849 1.00 49.97 85 GLU A N 1
ATOM 614 C CA . GLU A 1 85 ? -10.765 10.632 17.793 1.00 49.97 85 GLU A CA 1
ATOM 615 C C . GLU A 1 85 ? -11.020 11.893 16.952 1.00 49.97 85 GLU A C 1
ATOM 617 O O . GLU A 1 85 ? -10.389 12.042 15.901 1.00 49.97 85 GLU A O 1
ATOM 622 N N . PRO A 1 86 ? -12.035 12.714 17.272 1.00 48.38 86 PRO A N 1
ATOM 623 C CA . PRO A 1 86 ? -12.207 13.971 16.574 1.00 48.38 86 PRO A CA 1
ATOM 624 C C . PRO A 1 86 ? -10.908 14.723 16.815 1.00 48.38 86 PRO A C 1
ATOM 626 O O . PRO A 1 86 ? -10.632 15.074 17.961 1.00 48.38 86 PRO A O 1
ATOM 629 N N . ASP A 1 87 ? -10.089 14.861 15.769 1.00 49.66 87 ASP A N 1
ATOM 630 C CA . ASP A 1 87 ? -8.860 15.630 15.857 1.00 49.66 87 ASP A CA 1
ATOM 631 C C . ASP A 1 87 ? -9.244 16.962 16.505 1.00 49.66 87 ASP A C 1
ATOM 633 O O . ASP A 1 87 ? -10.134 17.673 16.020 1.00 49.66 87 ASP A O 1
ATOM 637 N N . GLU A 1 88 ? -8.644 17.236 17.665 1.00 53.94 88 GLU A N 1
ATOM 638 C CA . GLU A 1 88 ? -8.691 18.551 18.282 1.00 53.94 88 GLU A CA 1
ATOM 639 C C . GLU A 1 88 ? -8.402 19.581 17.186 1.00 53.94 88 GLU A C 1
ATOM 641 O O . GLU A 1 88 ? -7.534 19.354 16.335 1.00 53.94 88 GLU A O 1
ATOM 646 N N . GLU A 1 89 ? -9.167 20.680 17.168 1.00 55.75 89 GLU A N 1
ATOM 647 C CA . GLU A 1 89 ? -9.018 21.733 16.163 1.00 55.75 89 GLU A CA 1
ATOM 648 C C . GLU A 1 89 ? -7.530 22.023 15.914 1.00 55.75 89 GLU A C 1
ATOM 650 O O . GLU A 1 89 ? -6.782 22.269 16.870 1.00 55.75 89 GLU A O 1
ATOM 655 N N . PRO A 1 90 ? -7.059 21.974 14.656 1.00 49.50 90 PRO A N 1
ATOM 656 C CA . PRO A 1 90 ? -5.637 22.043 14.401 1.00 49.50 90 PRO A CA 1
ATOM 657 C C . PRO A 1 90 ? -5.135 23.434 14.803 1.00 49.50 90 PRO A C 1
ATOM 659 O O . PRO A 1 90 ? -5.448 24.442 14.172 1.00 49.50 90 PRO A O 1
ATOM 662 N N . SER A 1 91 ? -4.300 23.488 15.844 1.00 55.47 91 SER A N 1
ATOM 663 C CA . SER A 1 91 ? -3.598 24.700 16.303 1.00 55.47 91 SER A CA 1
ATOM 664 C C . SER A 1 91 ? -2.571 25.230 15.287 1.00 55.47 91 SER A C 1
ATOM 666 O O . SER A 1 91 ? -1.958 26.279 15.483 1.00 55.47 91 SER A O 1
ATOM 668 N N . SER A 1 92 ? -2.398 24.529 14.166 1.00 52.69 92 SER A N 1
ATOM 669 C CA . SER A 1 92 ? -1.548 24.900 13.043 1.00 52.69 92 SER A CA 1
ATOM 670 C C . SER A 1 92 ? -2.337 24.680 11.756 1.00 52.69 92 SER A C 1
ATOM 672 O O . SER A 1 92 ? -2.859 23.592 11.557 1.00 52.69 92 SER A O 1
ATOM 674 N N . GLY A 1 93 ? -2.443 25.693 10.890 1.00 49.78 93 GLY A N 1
ATOM 675 C CA . GLY A 1 93 ? -3.306 25.737 9.695 1.00 49.78 93 GLY A CA 1
ATOM 676 C C . GLY A 1 93 ? -3.012 24.734 8.563 1.00 49.78 93 GLY A C 1
ATOM 677 O O . GLY A 1 93 ? -3.198 25.069 7.395 1.00 49.78 93 GLY A O 1
ATOM 678 N N . TYR A 1 94 ? -2.559 23.520 8.873 1.00 46.41 94 TYR A N 1
ATOM 679 C CA . TYR A 1 94 ? -2.455 22.403 7.944 1.00 46.41 94 TYR A CA 1
ATOM 680 C C . TYR A 1 94 ? -3.749 21.593 7.980 1.00 46.41 94 TYR A C 1
ATOM 682 O O . TYR A 1 94 ? -4.106 21.000 8.994 1.00 46.41 94 TYR A O 1
ATOM 690 N N . VAL A 1 95 ? -4.450 21.539 6.851 1.00 46.84 95 VAL A N 1
ATOM 691 C CA . VAL A 1 95 ? -5.604 20.652 6.696 1.00 46.84 95 VAL A CA 1
ATOM 692 C 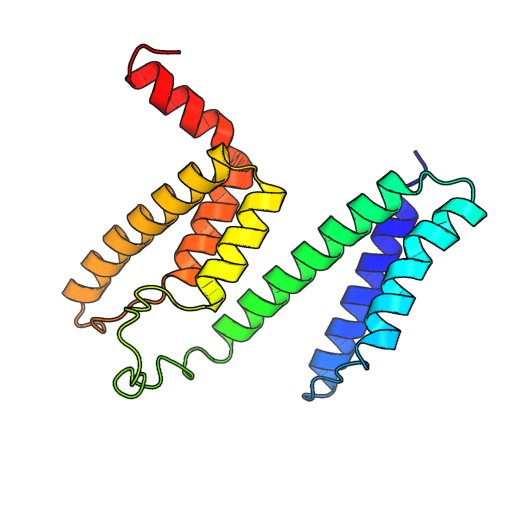C . VAL A 1 95 ? -5.077 19.243 6.420 1.00 46.84 95 VAL A C 1
ATOM 694 O O . VAL A 1 95 ? -4.712 18.924 5.287 1.00 46.84 95 VAL A O 1
ATOM 697 N N . SER A 1 96 ? -5.016 18.383 7.436 1.00 51.94 96 SER A N 1
ATOM 698 C CA . SER A 1 96 ? -4.767 16.954 7.228 1.00 51.94 96 SER A CA 1
ATOM 699 C C . SER A 1 96 ? -6.055 16.279 6.755 1.00 51.94 96 SER A C 1
ATOM 701 O O . SER A 1 96 ? -6.842 15.764 7.540 1.00 51.94 96 SER A O 1
ATOM 703 N N . VAL A 1 97 ? -6.290 16.303 5.441 1.00 57.31 97 VAL A N 1
ATOM 704 C CA . VAL A 1 97 ? -7.472 15.681 4.804 1.00 57.31 97 VAL A CA 1
ATOM 705 C C . VAL A 1 97 ? -7.406 14.143 4.840 1.00 57.31 97 VAL A C 1
ATOM 707 O O . VAL A 1 97 ? -8.411 13.470 4.629 1.00 57.31 97 VAL A O 1
ATOM 710 N N . MET A 1 98 ? -6.225 13.570 5.095 1.00 65.69 98 MET A N 1
ATOM 711 C CA . MET A 1 98 ? -5.958 12.138 4.976 1.00 65.69 98 MET A CA 1
ATOM 712 C C . MET A 1 98 ? -5.247 11.616 6.226 1.00 65.69 98 MET A C 1
ATOM 714 O O . MET A 1 98 ? -4.314 12.252 6.716 1.00 65.69 98 MET A O 1
ATOM 718 N N . GLY A 1 99 ? -5.672 10.455 6.732 1.00 71.81 99 GLY A N 1
ATOM 719 C CA . GLY A 1 99 ? -5.053 9.839 7.903 1.00 71.81 99 GLY A CA 1
ATOM 720 C C . GLY A 1 99 ? -3.588 9.490 7.632 1.00 71.81 99 GLY A C 1
ATOM 721 O O . GLY A 1 99 ? -3.257 8.963 6.570 1.00 71.81 99 GLY A O 1
ATOM 722 N N . TYR A 1 100 ? -2.701 9.742 8.599 1.00 71.75 100 TYR A N 1
ATOM 723 C CA . TYR A 1 100 ? -1.262 9.466 8.467 1.00 71.75 100 TYR A CA 1
ATOM 724 C C . TYR A 1 100 ? -0.969 8.015 8.036 1.00 71.75 100 TYR A C 1
ATOM 726 O O . TYR A 1 100 ? -0.084 7.768 7.217 1.00 71.75 100 TYR A O 1
ATOM 734 N N . GLY A 1 101 ? -1.770 7.054 8.513 1.00 77.56 101 GLY A N 1
ATOM 735 C CA . GLY A 1 101 ? -1.676 5.649 8.107 1.00 77.56 101 GLY A CA 1
ATOM 736 C C . GLY A 1 101 ? -1.904 5.416 6.608 1.00 77.56 101 GLY A C 1
ATOM 737 O O . GLY A 1 101 ? -1.220 4.582 6.016 1.00 77.56 101 GLY A O 1
ATOM 738 N N . ASP A 1 102 ? -2.790 6.183 5.970 1.00 84.12 102 ASP A N 1
ATOM 739 C CA . ASP A 1 102 ? -3.076 6.054 4.538 1.00 84.12 102 ASP A CA 1
ATOM 740 C C . ASP A 1 102 ? -1.917 6.587 3.690 1.00 84.12 102 ASP A C 1
ATOM 742 O O . ASP A 1 102 ? -1.587 6.011 2.655 1.00 84.12 102 ASP A O 1
ATOM 746 N N . VAL A 1 103 ? -1.250 7.646 4.159 1.00 81.31 103 VAL A N 1
ATOM 747 C CA . VAL A 1 103 ? -0.052 8.203 3.515 1.00 81.31 103 VAL A CA 1
ATOM 748 C C . VAL A 1 103 ? 1.102 7.204 3.579 1.00 81.31 103 VAL A C 1
ATOM 750 O O . VAL A 1 103 ? 1.772 6.962 2.575 1.00 81.31 103 VAL A O 1
ATOM 753 N N . VAL A 1 104 ? 1.303 6.569 4.737 1.00 82.00 104 VAL A N 1
ATOM 754 C CA . VAL A 1 104 ? 2.318 5.520 4.903 1.00 82.00 104 VAL A CA 1
ATOM 755 C C . VAL A 1 104 ? 2.006 4.319 4.006 1.00 82.00 104 VAL A C 1
ATOM 757 O O . VAL A 1 104 ? 2.893 3.846 3.293 1.00 82.00 104 VAL A O 1
ATOM 760 N N . LEU A 1 105 ? 0.751 3.859 3.971 1.00 84.62 105 LEU A N 1
ATOM 761 C CA . LEU A 1 105 ? 0.326 2.756 3.106 1.00 84.62 105 LEU A CA 1
ATOM 762 C C . LEU A 1 105 ? 0.517 3.088 1.618 1.00 84.62 105 LEU A C 1
ATOM 764 O O . LEU A 1 105 ? 1.044 2.260 0.875 1.00 84.62 105 LEU A O 1
ATOM 768 N N . ALA A 1 106 ? 0.149 4.297 1.184 1.00 84.81 106 ALA A N 1
ATOM 769 C CA . ALA A 1 106 ? 0.376 4.767 -0.181 1.00 84.81 106 ALA A CA 1
ATOM 770 C C . ALA A 1 106 ? 1.872 4.809 -0.525 1.00 84.81 106 ALA A C 1
ATOM 772 O O . ALA A 1 106 ? 2.258 4.414 -1.623 1.00 84.81 106 ALA A O 1
ATOM 773 N N . GLY A 1 107 ? 2.720 5.225 0.420 1.00 84.56 107 GLY A N 1
ATOM 774 C CA . GLY A 1 107 ? 4.175 5.189 0.276 1.00 84.56 107 GLY A CA 1
ATOM 775 C C . GLY A 1 107 ? 4.699 3.772 0.037 1.00 84.56 107 GLY A C 1
ATOM 776 O O . GLY A 1 107 ? 5.423 3.533 -0.929 1.00 84.56 107 GLY A O 1
ATOM 777 N N . PHE A 1 108 ? 4.277 2.809 0.861 1.00 85.75 108 PHE A N 1
ATOM 778 C CA . PHE A 1 108 ? 4.640 1.398 0.691 1.00 85.75 108 PHE A CA 1
ATOM 779 C C . PHE A 1 108 ? 4.155 0.821 -0.641 1.00 85.75 108 PHE A C 1
ATOM 781 O O . PHE A 1 108 ? 4.929 0.180 -1.355 1.00 85.75 108 PHE A O 1
ATOM 788 N N . LEU A 1 109 ? 2.894 1.075 -0.998 1.00 86.12 109 LEU A N 1
ATOM 789 C CA . LEU A 1 109 ? 2.340 0.667 -2.287 1.00 86.12 109 LEU A CA 1
ATOM 790 C C . LEU A 1 109 ? 3.116 1.303 -3.444 1.00 86.12 109 LEU A C 1
ATOM 792 O O . LEU A 1 109 ? 3.395 0.621 -4.421 1.00 86.12 109 LEU A O 1
ATOM 796 N N . GLY A 1 110 ? 3.536 2.561 -3.319 1.00 85.38 110 GLY A N 1
ATOM 797 C CA . GLY A 1 110 ? 4.344 3.254 -4.319 1.00 85.38 110 GLY A CA 1
ATOM 798 C C . GLY A 1 110 ? 5.704 2.610 -4.553 1.00 85.38 110 GLY A C 1
ATOM 799 O O . GLY A 1 110 ? 6.113 2.456 -5.702 1.00 85.38 110 GLY A O 1
ATOM 800 N N . VAL A 1 111 ? 6.380 2.174 -3.487 1.00 85.56 111 VAL A N 1
ATOM 801 C CA . VAL A 1 111 ? 7.656 1.447 -3.603 1.00 85.56 111 VAL A CA 1
ATOM 802 C C . VAL A 1 111 ? 7.461 0.100 -4.301 1.00 85.56 111 VAL A C 1
ATOM 804 O O . VAL A 1 111 ? 8.312 -0.315 -5.085 1.00 85.56 111 VAL A O 1
ATOM 807 N N . TRP A 1 112 ? 6.349 -0.587 -4.036 1.00 81.69 112 TRP A N 1
ATOM 808 C CA . TRP A 1 112 ? 6.129 -1.945 -4.534 1.00 81.69 112 TRP A CA 1
ATOM 809 C C . TRP A 1 112 ? 5.546 -1.995 -5.952 1.00 81.69 112 TRP A C 1
ATOM 811 O O . TRP A 1 112 ? 5.935 -2.845 -6.750 1.00 81.69 112 TRP A O 1
ATOM 821 N N . LEU A 1 113 ? 4.616 -1.090 -6.258 1.00 85.94 113 LEU A N 1
ATOM 822 C CA . LEU A 1 113 ? 3.892 -1.011 -7.529 1.00 85.94 113 LEU A CA 1
ATOM 823 C C . LEU A 1 113 ? 4.594 -0.107 -8.548 1.00 85.94 113 LEU A C 1
ATOM 825 O O . LEU A 1 113 ? 4.369 -0.245 -9.749 1.00 85.94 113 LEU A O 1
ATOM 829 N N . GLY A 1 114 ? 5.415 0.832 -8.079 1.00 87.94 114 GLY A N 1
ATOM 830 C CA . GLY A 1 114 ? 5.874 1.964 -8.874 1.00 87.94 114 GLY A CA 1
ATOM 831 C C . GLY A 1 114 ? 4.824 3.078 -8.962 1.00 87.94 114 GLY A C 1
ATOM 832 O O . GLY A 1 114 ? 3.645 2.899 -8.649 1.00 87.94 114 GLY A O 1
ATOM 833 N N . PHE A 1 115 ? 5.260 4.260 -9.405 1.00 89.00 115 PHE A N 1
ATOM 834 C CA . PHE A 1 115 ? 4.438 5.475 -9.388 1.00 89.00 115 PHE A CA 1
ATOM 835 C C . PHE A 1 115 ? 3.163 5.364 -10.239 1.00 89.00 115 PHE A C 1
ATOM 837 O O . PHE A 1 115 ? 2.091 5.769 -9.801 1.00 89.00 115 PHE A O 1
ATOM 844 N N . VAL A 1 116 ? 3.252 4.775 -11.434 1.00 91.62 116 VAL A N 1
ATOM 845 C CA . VAL A 1 116 ? 2.106 4.687 -12.354 1.00 91.62 116 VAL A CA 1
ATOM 846 C C . VAL A 1 116 ? 1.020 3.760 -11.803 1.00 91.62 116 VAL A C 1
ATOM 848 O O . VAL A 1 116 ? -0.145 4.144 -11.734 1.00 91.62 116 VAL A O 1
ATOM 851 N N . ASN A 1 117 ? 1.393 2.572 -11.327 1.00 91.38 117 ASN A N 1
ATOM 852 C CA . ASN A 1 117 ? 0.428 1.619 -10.777 1.00 91.38 117 ASN A CA 1
ATOM 853 C C . ASN A 1 117 ? -0.092 2.042 -9.393 1.00 91.38 117 ASN A C 1
ATOM 855 O O . ASN A 1 117 ? -1.210 1.678 -9.032 1.00 91.38 117 ASN A O 1
ATOM 859 N N . LEU A 1 118 ? 0.642 2.881 -8.651 1.00 92.56 118 LEU A N 1
ATOM 860 C CA . LEU A 1 118 ? 0.108 3.556 -7.466 1.00 92.56 118 LEU A CA 1
ATOM 861 C C . LEU A 1 118 ? -1.063 4.486 -7.817 1.00 92.56 118 LEU A C 1
ATOM 863 O O . LEU A 1 118 ? -2.054 4.512 -7.091 1.00 92.56 118 LEU A O 1
ATOM 867 N N . LEU A 1 119 ? -0.986 5.225 -8.929 1.00 93.12 119 LEU A N 1
ATOM 868 C CA . LEU A 1 119 ? -2.102 6.067 -9.375 1.00 93.12 119 LEU A CA 1
ATOM 869 C C . LEU A 1 119 ? -3.332 5.220 -9.717 1.00 93.12 119 LEU A C 1
ATOM 871 O O . LEU A 1 119 ? -4.448 5.588 -9.350 1.00 93.12 119 LEU A O 1
ATOM 875 N N . VAL A 1 120 ? -3.132 4.056 -10.343 1.00 94.19 120 VAL A N 1
ATOM 876 C CA . VAL A 1 120 ? -4.215 3.090 -10.590 1.00 94.19 120 VAL A CA 1
ATOM 877 C C . VAL A 1 120 ? -4.808 2.592 -9.267 1.00 94.19 120 VAL A C 1
ATOM 879 O O . VAL A 1 120 ? -6.027 2.572 -9.113 1.00 94.19 120 VAL A O 1
ATOM 882 N N . ALA A 1 121 ? -3.969 2.253 -8.284 1.00 94.19 121 ALA A N 1
ATOM 883 C CA . ALA A 1 121 ? -4.415 1.829 -6.958 1.00 94.19 121 ALA A CA 1
ATOM 884 C C . ALA A 1 121 ? -5.258 2.901 -6.251 1.00 94.19 121 ALA A C 1
ATOM 886 O O . ALA A 1 121 ? -6.335 2.597 -5.737 1.00 94.19 121 ALA A O 1
ATOM 887 N N . LEU A 1 122 ? -4.795 4.155 -6.257 1.00 93.19 122 LEU A N 1
ATOM 888 C CA . LEU A 1 122 ? -5.511 5.295 -5.681 1.00 93.19 122 LEU A CA 1
ATOM 889 C C . LEU A 1 122 ? -6.850 5.531 -6.382 1.00 93.19 122 LEU A C 1
ATOM 891 O O . LEU A 1 122 ? -7.864 5.733 -5.716 1.00 93.19 122 LEU A O 1
ATOM 895 N N . PHE A 1 123 ? -6.877 5.459 -7.713 1.00 94.06 123 PHE A N 1
ATOM 896 C CA . PHE A 1 123 ? -8.107 5.590 -8.487 1.00 94.06 123 PHE A CA 1
ATOM 897 C C . PHE A 1 123 ? -9.138 4.521 -8.100 1.00 94.06 123 PHE A C 1
ATOM 899 O O . PHE A 1 123 ? -10.291 4.842 -7.808 1.00 94.06 123 PHE A O 1
ATOM 906 N N . LEU A 1 124 ? -8.717 3.255 -8.031 1.00 94.00 124 LEU A N 1
ATOM 907 C CA . LEU A 1 124 ? -9.582 2.148 -7.622 1.00 94.00 124 LEU A CA 1
ATOM 908 C C . LEU A 1 124 ? -10.069 2.296 -6.177 1.00 94.00 124 LEU A C 1
ATOM 910 O O . LEU A 1 124 ? -11.228 1.999 -5.892 1.00 94.00 124 LEU A O 1
ATOM 914 N N . ALA A 1 125 ? -9.214 2.789 -5.280 1.00 92.00 125 ALA A N 1
ATOM 915 C CA . ALA A 1 125 ? -9.564 3.052 -3.890 1.00 92.00 125 ALA A CA 1
ATOM 916 C C . ALA A 1 125 ? -10.663 4.114 -3.766 1.00 92.00 125 ALA A C 1
ATOM 918 O O . ALA A 1 125 ? -11.661 3.899 -3.078 1.00 92.00 125 ALA A O 1
ATOM 919 N N . VAL A 1 126 ? -10.518 5.236 -4.478 1.00 91.75 126 VAL A N 1
ATOM 920 C CA . VAL A 1 126 ? -11.531 6.300 -4.517 1.00 91.75 126 VAL A CA 1
ATOM 921 C C . VAL A 1 126 ? -12.834 5.781 -5.123 1.00 91.75 126 VAL A C 1
ATOM 923 O O . VAL A 1 126 ? -13.901 6.027 -4.566 1.00 91.75 126 VAL A O 1
ATOM 926 N N . LEU A 1 127 ? -12.766 5.021 -6.219 1.00 93.06 127 LEU A N 1
ATOM 927 C CA . LEU A 1 127 ? -13.948 4.451 -6.868 1.00 93.06 127 LEU A CA 1
ATOM 928 C C . LEU A 1 127 ? -14.701 3.488 -5.936 1.00 93.06 127 LEU A C 1
ATOM 930 O O . LEU A 1 127 ? -15.918 3.599 -5.783 1.00 93.06 127 LEU A O 1
ATOM 934 N N . ALA A 1 128 ? -13.984 2.577 -5.275 1.00 89.50 128 ALA A N 1
ATOM 935 C CA . ALA A 1 128 ? -14.565 1.640 -4.318 1.00 89.50 128 ALA A CA 1
ATOM 936 C C . ALA A 1 128 ? -15.169 2.365 -3.106 1.00 89.50 128 ALA A C 1
ATOM 938 O O . ALA A 1 128 ? -16.302 2.073 -2.718 1.00 89.50 128 ALA A O 1
ATOM 939 N N . GLY A 1 129 ? -14.451 3.347 -2.551 1.00 87.50 129 GLY A N 1
ATOM 940 C CA . GLY A 1 129 ? -14.926 4.166 -1.438 1.00 87.50 129 GLY A CA 1
ATOM 941 C C . GLY A 1 129 ? -16.166 4.986 -1.795 1.00 87.50 129 GLY A C 1
ATOM 942 O O . GLY A 1 129 ? -17.099 5.065 -0.999 1.00 87.50 129 GLY A O 1
ATOM 943 N N . ALA A 1 130 ? -16.232 5.531 -3.011 1.00 87.62 130 ALA A N 1
ATOM 944 C CA . ALA A 1 130 ? -17.391 6.274 -3.497 1.00 87.62 130 ALA A CA 1
ATOM 945 C C . ALA A 1 130 ? -18.623 5.373 -3.677 1.00 87.62 130 ALA A C 1
ATOM 947 O O . ALA A 1 130 ? -19.714 5.725 -3.224 1.00 87.62 130 ALA A O 1
ATOM 948 N N . LEU A 1 131 ? -18.461 4.197 -4.295 1.00 89.50 131 LEU A N 1
ATOM 949 C CA . LEU A 1 131 ? -19.558 3.247 -4.512 1.00 89.50 131 LEU A CA 1
ATOM 950 C C . LEU A 1 131 ? -20.107 2.706 -3.187 1.00 89.50 131 LEU A C 1
ATOM 952 O O . LEU A 1 131 ? -21.314 2.771 -2.937 1.00 89.50 131 LEU A O 1
ATOM 956 N N . LEU A 1 132 ? -19.221 2.220 -2.314 1.00 85.69 132 LEU A N 1
ATOM 957 C CA . LEU A 1 132 ? -19.614 1.663 -1.021 1.00 85.69 132 LEU A CA 1
ATOM 958 C C . LEU A 1 132 ? -20.108 2.745 -0.063 1.00 85.69 132 LEU A C 1
ATOM 960 O O . LEU A 1 132 ? -21.070 2.513 0.668 1.00 85.69 132 LEU A O 1
ATOM 964 N N . GLY A 1 133 ? -19.542 3.950 -0.119 1.00 83.38 133 GLY A N 1
ATOM 965 C CA . GLY A 1 133 ? -20.027 5.084 0.657 1.00 83.38 133 GLY A CA 1
ATOM 966 C C . GLY A 1 133 ? -21.411 5.557 0.248 1.00 83.38 133 GLY A C 1
ATOM 967 O O . GLY A 1 133 ? -22.250 5.828 1.109 1.00 83.38 133 GLY A O 1
ATOM 968 N N . LEU A 1 134 ? -21.706 5.572 -1.052 1.00 84.56 134 LEU A N 1
ATOM 969 C CA . LEU A 1 134 ? -23.045 5.883 -1.539 1.00 84.56 134 LEU A CA 1
ATOM 970 C C . LEU A 1 134 ? -24.073 4.831 -1.092 1.00 84.56 134 LEU A C 1
ATOM 972 O O . LEU A 1 134 ? -25.195 5.190 -0.728 1.00 84.56 134 LEU A O 1
ATOM 976 N N . MET A 1 135 ? -23.703 3.546 -1.094 1.00 83.62 135 MET A N 1
ATOM 977 C CA . MET A 1 135 ? -24.558 2.466 -0.583 1.00 83.62 135 MET A CA 1
ATOM 978 C C . MET A 1 135 ? -24.763 2.577 0.933 1.00 83.62 135 MET A C 1
ATOM 980 O O . MET A 1 135 ? -25.900 2.530 1.396 1.00 83.62 135 MET A O 1
ATOM 984 N N . ALA A 1 136 ? -23.694 2.802 1.701 1.00 81.56 136 ALA A N 1
ATOM 985 C CA . ALA A 1 136 ? -23.755 2.940 3.154 1.00 81.56 136 ALA A CA 1
ATOM 986 C C . ALA A 1 136 ? -24.626 4.130 3.586 1.00 81.56 136 ALA A C 1
ATOM 988 O O . ALA A 1 136 ? -25.423 4.009 4.517 1.00 81.56 136 ALA A O 1
ATOM 989 N N . ARG A 1 137 ? -24.546 5.255 2.865 1.00 80.31 137 ARG A N 1
ATOM 990 C CA . ARG A 1 137 ? -25.355 6.450 3.138 1.00 80.31 137 ARG A CA 1
ATOM 991 C C . ARG A 1 137 ? -26.852 6.211 2.933 1.00 80.31 137 ARG A C 1
ATOM 993 O O . ARG A 1 137 ? -27.658 6.780 3.662 1.00 80.31 137 ARG A O 1
ATOM 1000 N N . ARG A 1 138 ? -27.241 5.349 1.984 1.00 79.56 138 ARG A N 1
ATOM 1001 C CA . ARG A 1 138 ? -28.652 4.964 1.787 1.00 79.56 138 ARG A CA 1
ATOM 1002 C C . ARG A 1 138 ? -29.199 4.069 2.901 1.00 79.56 138 ARG A C 1
ATOM 1004 O O . ARG A 1 138 ? -30.402 4.085 3.129 1.00 79.56 138 ARG A O 1
ATOM 1011 N N . SER A 1 139 ? -28.334 3.349 3.611 1.00 78.25 139 SER A N 1
ATOM 1012 C CA . SER A 1 139 ? -28.706 2.463 4.723 1.00 78.25 139 SER A CA 1
ATOM 1013 C C . SER A 1 139 ? -28.587 3.120 6.107 1.00 78.25 139 SER A C 1
ATOM 1015 O O . SER A 1 139 ? -28.638 2.422 7.115 1.00 78.25 139 SER A O 1
ATOM 1017 N N . GLY A 1 140 ? -28.400 4.445 6.177 1.00 72.06 140 GLY A N 1
ATOM 1018 C CA . GLY A 1 140 ? -28.243 5.178 7.443 1.00 72.06 140 GLY A CA 1
ATOM 1019 C C . GLY A 1 140 ? -26.858 5.052 8.094 1.00 72.06 140 GLY A C 1
ATOM 1020 O O . GLY A 1 140 ? -26.722 5.299 9.289 1.00 72.06 140 GLY A O 1
ATOM 1021 N N . GLY A 1 141 ? -25.833 4.650 7.335 1.00 66.56 141 GLY A N 1
ATOM 1022 C CA . GLY A 1 141 ? -24.451 4.539 7.812 1.00 66.56 141 GLY A CA 1
ATOM 1023 C C . GLY A 1 141 ? -23.784 5.889 8.113 1.00 66.56 141 GLY A C 1
ATOM 1024 O O . GLY A 1 141 ? -24.240 6.943 7.669 1.00 66.56 141 GLY A O 1
ATOM 1025 N N . SER A 1 142 ? -22.680 5.853 8.866 1.00 63.38 142 SER A N 1
ATOM 1026 C CA . SER A 1 142 ? -21.921 7.046 9.265 1.00 63.38 142 SER A CA 1
ATOM 1027 C C . SER A 1 142 ? -21.349 7.815 8.070 1.00 63.38 142 SER A C 1
ATOM 1029 O O . SER A 1 142 ? -20.947 7.231 7.067 1.00 63.38 142 SER A O 1
ATOM 1031 N N . ASN A 1 143 ? -21.244 9.139 8.215 1.00 60.47 143 ASN A N 1
ATOM 1032 C CA . ASN A 1 143 ? -20.731 10.041 7.176 1.00 60.47 143 ASN A CA 1
ATOM 1033 C C . ASN A 1 143 ? -19.209 9.937 6.952 1.00 60.47 143 ASN A C 1
ATOM 1035 O O . ASN A 1 143 ? -18.688 10.472 5.979 1.00 60.47 143 ASN A O 1
ATOM 1039 N N . GLN A 1 144 ? -18.492 9.266 7.853 1.00 63.03 144 GLN A N 1
ATOM 1040 C CA . GLN A 1 144 ? -17.047 9.079 7.773 1.00 63.03 144 GLN A CA 1
ATOM 1041 C C . GLN A 1 144 ? -16.726 7.630 7.429 1.00 63.03 144 GLN A C 1
ATOM 1043 O O . GLN A 1 144 ? -17.194 6.701 8.094 1.00 63.03 144 GLN A O 1
ATOM 1048 N N . ILE A 1 145 ? -15.933 7.457 6.375 1.00 69.88 145 ILE A N 1
ATOM 1049 C CA . ILE A 1 145 ? -15.530 6.158 5.857 1.00 69.88 145 ILE A CA 1
ATOM 1050 C C . ILE A 1 145 ? -14.001 6.151 5.781 1.00 69.88 145 ILE A C 1
ATOM 1052 O O . ILE A 1 145 ? -13.439 7.005 5.094 1.00 69.88 145 ILE A O 1
ATOM 1056 N N . PRO A 1 146 ? -13.317 5.226 6.478 1.00 76.31 146 PRO A N 1
ATOM 1057 C CA . PRO A 1 146 ? -11.860 5.174 6.467 1.00 76.31 146 PRO A CA 1
ATOM 1058 C C . PRO A 1 146 ? -11.354 4.827 5.062 1.00 76.31 146 PRO A C 1
ATOM 1060 O O . PRO A 1 146 ? -11.868 3.902 4.432 1.00 76.31 146 PRO A O 1
ATOM 1063 N N . PHE A 1 147 ? -10.349 5.557 4.572 1.00 83.12 147 PHE A N 1
ATOM 1064 C CA . PHE A 1 147 ? -9.830 5.400 3.211 1.00 83.12 147 PHE A CA 1
ATOM 1065 C C . PHE A 1 147 ? -8.873 4.204 3.070 1.00 83.12 147 PHE A C 1
ATOM 1067 O O . PHE A 1 147 ? -8.922 3.492 2.064 1.00 83.12 147 PHE A O 1
ATOM 1074 N N . GLY A 1 148 ? -8.072 3.917 4.099 1.00 83.56 148 GLY A N 1
ATOM 1075 C CA . GLY A 1 148 ? -7.071 2.843 4.117 1.00 83.56 148 GLY A CA 1
ATOM 1076 C C . GLY A 1 148 ? -7.525 1.468 3.614 1.00 83.56 148 GLY A C 1
ATOM 1077 O O . GLY A 1 148 ? -6.820 0.882 2.792 1.00 83.56 148 GLY A O 1
ATOM 1078 N N . PRO A 1 149 ? -8.696 0.935 4.012 1.00 84.88 149 PRO A N 1
ATOM 1079 C CA . PRO A 1 149 ? -9.182 -0.347 3.499 1.00 84.88 149 PRO A CA 1
ATOM 1080 C C . PRO A 1 149 ? -9.401 -0.349 1.982 1.00 84.88 149 PRO A C 1
ATOM 1082 O O . PRO A 1 149 ? -9.027 -1.307 1.306 1.00 84.88 149 PRO A O 1
ATOM 1085 N N . TYR A 1 150 ? -9.952 0.732 1.422 1.00 89.56 150 TYR A N 1
ATOM 1086 C CA . TYR A 1 150 ? -10.121 0.845 -0.028 1.00 89.56 150 TYR A CA 1
ATOM 1087 C C . TYR A 1 150 ? -8.784 1.022 -0.733 1.00 89.56 150 TYR A C 1
ATOM 1089 O O . TYR A 1 150 ? -8.602 0.482 -1.820 1.00 89.56 150 TYR A O 1
ATOM 1097 N N . LEU A 1 151 ? -7.833 1.716 -0.102 1.00 90.19 151 LEU A N 1
ATOM 1098 C CA . LEU A 1 151 ? -6.470 1.845 -0.608 1.00 90.19 151 LEU A CA 1
ATOM 1099 C C . LEU A 1 151 ? -5.741 0.503 -0.657 1.00 90.19 151 LEU A C 1
ATOM 1101 O O . LEU A 1 151 ? -5.096 0.199 -1.656 1.00 90.19 151 LEU A O 1
ATOM 1105 N N . ALA A 1 152 ? -5.892 -0.333 0.371 1.00 88.88 152 ALA A N 1
ATOM 1106 C CA . ALA A 1 152 ? -5.336 -1.681 0.390 1.00 88.88 152 ALA A CA 1
ATOM 1107 C C . ALA A 1 152 ? -5.942 -2.562 -0.715 1.00 88.88 152 ALA A C 1
ATOM 1109 O O . ALA A 1 152 ? -5.208 -3.244 -1.431 1.00 88.88 152 ALA A O 1
ATOM 1110 N N . VAL A 1 153 ? -7.268 -2.517 -0.900 1.00 89.12 153 VAL A N 1
ATOM 1111 C CA . VAL A 1 153 ? -7.956 -3.261 -1.971 1.00 89.12 153 VAL A CA 1
ATOM 1112 C C . VAL A 1 153 ? -7.542 -2.749 -3.352 1.00 89.12 153 VAL A C 1
ATOM 1114 O O . VAL A 1 153 ? -7.196 -3.550 -4.218 1.00 89.12 153 VAL A O 1
ATOM 1117 N N . GLY A 1 154 ? -7.516 -1.431 -3.556 1.00 91.81 154 GLY A N 1
ATOM 1118 C CA . GLY A 1 154 ? -7.055 -0.809 -4.798 1.00 91.81 154 GLY A CA 1
ATOM 1119 C C . GLY A 1 154 ? -5.600 -1.156 -5.109 1.00 91.81 154 GLY A C 1
ATOM 1120 O O . GLY A 1 154 ? -5.284 -1.505 -6.243 1.00 91.81 154 GLY A O 1
ATOM 1121 N N . GLY A 1 155 ? -4.733 -1.158 -4.092 1.00 92.06 155 GLY A N 1
ATOM 1122 C CA . GLY A 1 155 ? -3.341 -1.595 -4.186 1.00 92.06 155 GLY A CA 1
ATOM 1123 C C . GLY A 1 155 ? -3.203 -3.059 -4.592 1.00 92.06 155 GLY A C 1
ATOM 1124 O O . GLY A 1 155 ? -2.420 -3.372 -5.484 1.00 92.06 155 GLY A O 1
ATOM 1125 N N . LEU A 1 156 ? -4.002 -3.950 -4.002 1.00 91.56 156 LEU A N 1
ATOM 1126 C CA . LEU A 1 156 ? -4.011 -5.369 -4.356 1.00 91.56 156 LEU A CA 1
ATOM 1127 C C . LEU A 1 156 ? -4.476 -5.591 -5.801 1.00 91.56 156 LEU A C 1
ATOM 1129 O O . LEU A 1 156 ? -3.872 -6.368 -6.535 1.00 91.56 156 LEU A O 1
ATOM 1133 N N . VAL A 1 157 ? -5.524 -4.891 -6.238 1.00 92.88 157 VAL A N 1
ATOM 1134 C CA . VAL A 1 157 ? -6.008 -4.984 -7.623 1.00 92.88 157 VAL A CA 1
ATOM 1135 C C . VAL A 1 157 ? -4.968 -4.428 -8.596 1.00 92.88 157 VAL A C 1
ATOM 1137 O O . VAL A 1 157 ? -4.674 -5.074 -9.599 1.00 92.88 157 VAL A O 1
ATOM 1140 N N . ALA A 1 158 ? -4.361 -3.280 -8.291 1.00 93.00 158 ALA A N 1
ATOM 1141 C CA . ALA A 1 158 ? -3.299 -2.696 -9.106 1.00 93.00 158 ALA A CA 1
ATOM 1142 C C . ALA A 1 158 ? -2.043 -3.580 -9.162 1.00 93.00 158 ALA A C 1
ATOM 1144 O O . ALA A 1 158 ? -1.374 -3.616 -10.190 1.00 93.00 158 ALA A O 1
ATOM 1145 N N . PHE A 1 159 ? -1.751 -4.343 -8.107 1.00 89.94 159 PHE A N 1
ATOM 1146 C CA . PHE A 1 159 ? -0.642 -5.297 -8.096 1.00 89.94 159 PHE A CA 1
ATOM 1147 C C . PHE A 1 159 ? -0.793 -6.382 -9.166 1.00 89.94 159 PHE A C 1
ATOM 1149 O O . PHE A 1 159 ? 0.170 -6.704 -9.857 1.00 89.94 159 PHE A O 1
ATOM 1156 N N . PHE A 1 160 ? -1.998 -6.935 -9.329 1.00 91.94 160 PHE A N 1
ATOM 1157 C CA . PHE A 1 160 ? -2.247 -7.998 -10.308 1.00 91.94 160 PHE A CA 1
ATOM 1158 C C . PHE A 1 160 ? -2.629 -7.472 -11.695 1.00 91.94 160 PHE A C 1
ATOM 1160 O O . PHE A 1 160 ? -2.260 -8.073 -12.701 1.00 91.94 160 PHE A O 1
ATOM 1167 N N . TYR A 1 161 ? -3.370 -6.365 -11.755 1.00 94.12 161 TYR A N 1
ATOM 1168 C CA . TYR A 1 161 ? -4.038 -5.900 -12.973 1.00 94.12 161 TYR A CA 1
ATOM 1169 C C . TYR A 1 161 ? -3.681 -4.464 -13.370 1.00 94.12 161 TYR A C 1
ATOM 1171 O O . TYR A 1 161 ? -4.227 -3.974 -14.354 1.00 94.12 161 TYR A O 1
ATOM 1179 N N . GLY A 1 162 ? -2.783 -3.780 -12.653 1.00 91.75 162 GLY A N 1
ATOM 1180 C CA . GLY A 1 162 ? -2.466 -2.362 -12.878 1.00 91.75 162 GLY A CA 1
ATOM 1181 C C . GLY A 1 162 ? -2.037 -2.059 -14.312 1.00 91.75 162 GLY A C 1
ATOM 1182 O O . GLY A 1 162 ? -2.638 -1.212 -14.966 1.00 91.75 162 GLY A O 1
ATOM 1183 N N . GLU A 1 163 ? -1.091 -2.834 -14.845 1.00 91.88 163 GLU A N 1
ATOM 1184 C CA . GLU A 1 163 ? -0.620 -2.703 -16.231 1.00 91.88 163 GLU A CA 1
ATOM 1185 C C . GLU A 1 163 ? -1.723 -2.971 -17.264 1.00 91.88 163 GLU A C 1
ATOM 1187 O O . GLU A 1 163 ? -1.835 -2.269 -18.270 1.00 91.88 163 GLU A O 1
ATOM 1192 N N . ALA A 1 164 ? -2.555 -3.988 -17.024 1.00 92.88 164 ALA A N 1
ATOM 1193 C CA . ALA A 1 164 ? -3.651 -4.334 -17.923 1.00 92.88 164 ALA A CA 1
ATOM 1194 C C . ALA A 1 164 ? -4.726 -3.236 -17.936 1.00 92.88 164 ALA A C 1
ATOM 1196 O O . ALA A 1 164 ? -5.193 -2.844 -19.004 1.00 92.88 164 ALA A O 1
ATOM 1197 N N . LEU A 1 165 ? -5.069 -2.701 -16.759 1.00 93.31 165 LEU A N 1
ATOM 1198 C CA . LEU A 1 165 ? -5.998 -1.585 -16.589 1.00 93.31 165 LEU A CA 1
ATOM 1199 C C . LEU A 1 165 ? -5.473 -0.313 -17.255 1.00 93.31 165 LEU A C 1
ATOM 1201 O O . LEU A 1 165 ? -6.223 0.362 -17.957 1.00 93.31 165 LEU A O 1
ATOM 1205 N N . LEU A 1 166 ? -4.186 -0.009 -17.080 1.00 92.38 166 LEU A N 1
ATOM 1206 C CA . LEU A 1 166 ? -3.550 1.148 -17.698 1.00 92.38 166 LEU A CA 1
ATOM 1207 C C . LEU A 1 166 ? -3.565 1.040 -19.227 1.00 92.38 166 LEU A C 1
ATOM 1209 O O . LEU A 1 166 ? -3.972 1.981 -19.902 1.00 92.38 166 LEU A O 1
ATOM 1213 N N . ARG A 1 167 ? -3.176 -0.114 -19.784 1.00 92.50 167 ARG A N 1
ATOM 1214 C CA . ARG A 1 167 ? -3.216 -0.362 -21.236 1.00 92.50 167 ARG A CA 1
ATOM 1215 C C . ARG A 1 167 ? -4.626 -0.258 -21.792 1.00 92.50 167 ARG A C 1
ATOM 1217 O O . ARG A 1 167 ? -4.819 0.376 -22.821 1.00 92.50 167 ARG A O 1
ATOM 1224 N N . TRP A 1 168 ? -5.602 -0.848 -21.107 1.00 93.06 168 TRP A N 1
ATOM 1225 C CA . TRP A 1 168 ? -7.007 -0.743 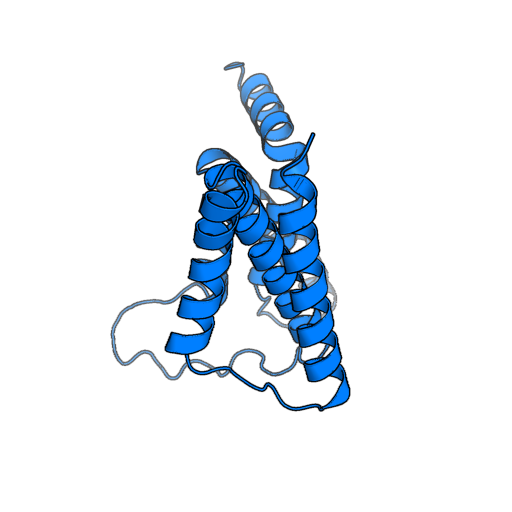-21.488 1.00 93.06 168 TRP A CA 1
ATOM 1226 C C . TRP A 1 168 ? -7.478 0.718 -21.506 1.00 93.06 168 TRP A C 1
ATOM 1228 O O . TRP A 1 168 ? -8.098 1.152 -22.474 1.00 93.06 168 TRP A O 1
ATOM 1238 N N . TYR A 1 169 ? -7.123 1.494 -20.480 1.00 90.31 169 TYR A N 1
ATOM 1239 C CA . TYR A 1 169 ? -7.471 2.910 -20.387 1.00 90.31 169 TYR A CA 1
ATOM 1240 C C . TYR A 1 169 ? -6.812 3.754 -21.490 1.00 90.31 169 TYR A C 1
ATOM 1242 O O . TYR A 1 169 ? -7.477 4.566 -22.130 1.00 90.31 169 TYR A O 1
ATOM 1250 N N . LEU A 1 170 ? -5.523 3.540 -21.763 1.00 92.38 170 LEU A N 1
ATOM 1251 C CA . LEU A 1 170 ? -4.802 4.247 -22.827 1.00 92.38 170 LEU A CA 1
ATOM 1252 C C . LEU A 1 170 ? -5.308 3.872 -24.225 1.00 92.38 170 LEU A C 1
ATOM 1254 O O . LEU A 1 170 ? -5.448 4.753 -25.072 1.00 92.38 170 LEU A O 1
ATOM 1258 N N . ALA A 1 171 ? -5.641 2.599 -24.455 1.00 93.31 171 ALA A N 1
ATOM 1259 C CA . ALA A 1 171 ? -6.259 2.146 -25.699 1.00 93.31 171 ALA A CA 1
ATOM 1260 C C . ALA A 1 171 ? -7.648 2.771 -25.897 1.00 93.31 171 ALA A C 1
ATOM 1262 O O . ALA A 1 171 ? -7.971 3.214 -26.996 1.00 93.31 171 ALA A O 1
ATOM 1263 N N . TYR A 1 172 ? -8.448 2.884 -24.830 1.00 92.94 172 TYR A N 1
ATOM 1264 C CA . TYR A 1 172 ? -9.732 3.590 -24.872 1.00 92.94 172 TYR A CA 1
ATOM 1265 C C . TYR A 1 172 ? -9.572 5.074 -25.244 1.00 92.94 172 TYR A C 1
ATOM 1267 O O . TYR A 1 172 ? -10.395 5.618 -25.977 1.00 92.94 172 TYR A O 1
ATOM 1275 N N . LEU A 1 173 ? -8.495 5.721 -24.790 1.00 93.00 173 LEU A N 1
ATOM 1276 C CA . LEU A 1 173 ? -8.151 7.094 -25.172 1.00 93.00 173 LEU A CA 1
ATOM 1277 C C . LEU A 1 173 ? -7.508 7.213 -26.567 1.00 93.00 173 LEU A C 1
ATOM 1279 O O . LEU A 1 173 ? -7.266 8.330 -27.020 1.00 93.00 173 LEU A O 1
ATOM 1283 N N . GLY A 1 174 ? -7.225 6.098 -27.248 1.00 88.69 174 GLY A N 1
ATOM 1284 C CA . GLY A 1 174 ? -6.577 6.081 -28.564 1.00 88.69 174 GLY A CA 1
ATOM 1285 C C . GLY A 1 174 ? -5.077 6.394 -28.537 1.00 88.69 174 GLY A C 1
ATOM 1286 O O . GLY A 1 174 ? -4.521 6.803 -29.553 1.00 88.69 174 GLY A O 1
ATOM 1287 N N . VAL A 1 175 ? -4.426 6.235 -27.381 1.00 87.56 175 VAL A N 1
ATOM 1288 C CA . VAL A 1 175 ? -2.994 6.528 -27.164 1.00 87.56 175 VAL A CA 1
ATOM 1289 C C . VAL A 1 175 ? -2.147 5.239 -27.102 1.00 87.56 175 VAL A C 1
ATOM 1291 O O . VAL A 1 175 ? -0.926 5.314 -26.987 1.00 87.56 175 VAL A O 1
ATOM 1294 N N . GLY A 1 176 ? -2.777 4.058 -27.166 1.00 60.88 176 GLY A N 1
ATOM 1295 C CA . GLY A 1 176 ? -2.150 2.738 -26.985 1.00 60.88 176 GLY A CA 1
ATOM 1296 C C . GLY A 1 176 ? -2.191 1.835 -28.207 1.00 60.88 176 GLY A C 1
ATOM 1297 O O . GLY A 1 176 ? -3.165 1.942 -28.984 1.00 60.88 176 GLY A O 1
#